Protein AF-A0A940JBP4-F1 (afdb_monomer_lite)

Secondary structure (DSSP, 8-state):
-------EEEETTEEEE---TTPPPP-SS------TTSSHHHHHHHHHHHHHTS--TT-TT-EE-

Radius of gyration: 11.68 Å; chains: 1; bounding box: 26×26×29 Å

pLDDT: mean 94.05, std 2.94, range [80.19, 98.0]

Structure (mmCIF, N/CA/C/O backbone):
data_AF-A0A940JBP4-F1
#
_entry.id   AF-A0A940JBP4-F1
#
loop_
_atom_site.group_PDB
_atom_site.id
_atom_site.type_symbol
_atom_site.label_atom_id
_atom_site.label_alt_id
_atom_site.label_comp_id
_atom_site.label_asym_id
_atom_site.label_entity_id
_atom_site.label_seq_id
_atom_site.pdbx_PDB_ins_code
_atom_site.Cartn_x
_atom_site.Cartn_y
_atom_site.Cartn_z
_atom_site.occupancy
_atom_site.B_iso_or_equiv
_atom_site.auth_seq_id
_atom_site.auth_comp_id
_atom_site.auth_asym_id
_atom_site.auth_atom_id
_atom_site.pdbx_PDB_model_num
ATOM 1 N N . MET A 1 1 ? -8.577 9.256 9.956 1.00 80.19 1 MET A N 1
ATOM 2 C CA . MET A 1 1 ? -7.816 8.007 10.179 1.00 80.19 1 MET A CA 1
ATOM 3 C C . MET A 1 1 ? -7.965 7.179 8.917 1.00 80.19 1 MET A C 1
ATOM 5 O O . MET A 1 1 ? -9.073 7.134 8.401 1.00 80.19 1 MET A O 1
ATOM 9 N N . ILE A 1 2 ? -6.874 6.642 8.369 1.00 89.12 2 ILE A N 1
ATOM 10 C CA . ILE A 1 2 ? -6.932 5.827 7.146 1.00 89.12 2 ILE A CA 1
ATOM 11 C C . ILE A 1 2 ? -7.456 4.449 7.545 1.00 89.12 2 ILE A C 1
ATOM 13 O O . ILE A 1 2 ? -6.901 3.842 8.457 1.00 89.12 2 ILE A O 1
ATOM 17 N N . THR A 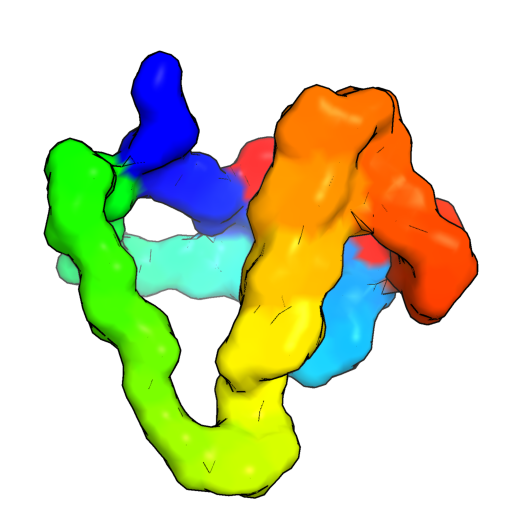1 3 ? -8.522 3.987 6.897 1.00 93.19 3 THR A N 1
ATOM 18 C CA . THR A 1 3 ? -9.159 2.692 7.181 1.00 93.19 3 THR A CA 1
ATOM 19 C C . THR A 1 3 ? -8.802 1.631 6.152 1.00 93.19 3 THR A C 1
ATOM 21 O O . THR A 1 3 ? -8.848 0.453 6.469 1.00 93.19 3 THR A O 1
ATOM 24 N N . GLU A 1 4 ? -8.428 2.027 4.938 1.00 93.56 4 GLU A N 1
ATOM 25 C CA . GLU A 1 4 ? -8.020 1.121 3.867 1.00 93.56 4 GLU A CA 1
ATOM 26 C C . GLU A 1 4 ? -7.232 1.871 2.785 1.00 93.56 4 GLU A C 1
ATOM 28 O O . GLU A 1 4 ? -7.201 3.102 2.764 1.00 93.56 4 GLU A O 1
ATOM 33 N N . ILE A 1 5 ? -6.605 1.111 1.886 1.00 93.19 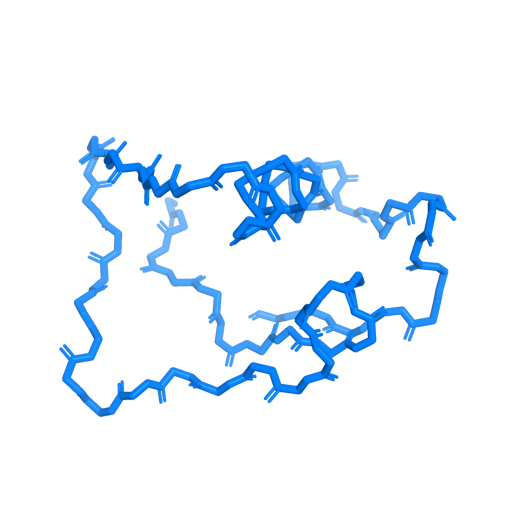5 ILE A N 1
ATOM 34 C CA . ILE A 1 5 ? -6.183 1.577 0.561 1.00 93.19 5 ILE A CA 1
ATOM 35 C C . ILE A 1 5 ? -7.097 0.847 -0.417 1.00 93.19 5 ILE A C 1
ATOM 37 O O . ILE A 1 5 ? -6.977 -0.366 -0.572 1.00 93.19 5 ILE A O 1
ATOM 41 N N . SER A 1 6 ? -8.040 1.550 -1.031 1.00 92.25 6 SER A N 1
ATOM 42 C CA . SER A 1 6 ? 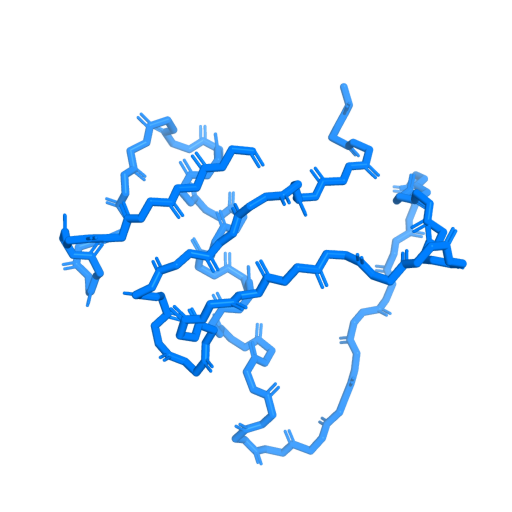-9.078 0.934 -1.870 1.00 92.25 6 SER A CA 1
ATOM 43 C C . SER A 1 6 ? -8.556 0.591 -3.268 1.00 92.25 6 SER A C 1
ATOM 45 O O . SER A 1 6 ? -9.004 -0.366 -3.910 1.00 92.25 6 SER A O 1
ATOM 47 N N . LYS A 1 7 ? -7.567 1.354 -3.740 1.00 92.94 7 LYS A N 1
ATOM 48 C CA . LYS A 1 7 ? -6.951 1.193 -5.054 1.00 92.94 7 LYS A CA 1
ATOM 49 C C . LYS A 1 7 ? -5.469 1.524 -4.978 1.00 92.94 7 LYS A C 1
ATOM 51 O O . LYS A 1 7 ? -5.091 2.557 -4.438 1.00 92.94 7 LYS A O 1
ATOM 56 N N . LEU A 1 8 ? -4.642 0.667 -5.574 1.00 95.50 8 LEU A N 1
ATOM 57 C CA . LEU A 1 8 ? -3.222 0.931 -5.792 1.00 95.50 8 LEU A CA 1
ATOM 58 C C . LEU A 1 8 ? -2.781 0.273 -7.104 1.00 95.50 8 LEU A C 1
ATOM 60 O O . LEU A 1 8 ? -2.824 -0.953 -7.239 1.00 95.50 8 LEU A O 1
ATOM 64 N N . LYS A 1 9 ? -2.402 1.083 -8.091 1.00 96.81 9 LYS A N 1
ATOM 65 C CA . LYS A 1 9 ? -1.963 0.627 -9.417 1.00 96.81 9 LYS A CA 1
ATOM 66 C C . LYS A 1 9 ? -0.612 1.215 -9.784 1.00 96.81 9 LYS A C 1
ATOM 68 O O . LYS A 1 9 ? -0.305 2.329 -9.372 1.00 96.81 9 LYS A O 1
ATOM 73 N N . ALA A 1 10 ? 0.148 0.472 -10.590 1.00 96.81 10 ALA A N 1
ATOM 74 C CA . ALA A 1 10 ? 1.470 0.860 -11.087 1.00 96.81 10 ALA A CA 1
ATOM 75 C C . ALA A 1 10 ? 2.448 1.317 -9.978 1.00 96.81 10 ALA A C 1
ATOM 77 O O . ALA A 1 10 ? 3.322 2.148 -10.205 1.00 96.81 10 ALA A O 1
ATOM 78 N N . PHE A 1 11 ? 2.325 0.751 -8.770 1.00 96.69 11 PHE A N 1
ATOM 79 C CA . PHE A 1 11 ? 3.116 1.143 -7.602 1.00 96.69 11 PHE A CA 1
ATOM 80 C C . PHE A 1 11 ? 4.048 -0.000 -7.176 1.00 96.69 11 PHE A C 1
ATOM 82 O O . PHE A 1 11 ? 3.729 -0.832 -6.320 1.00 96.69 11 PHE A O 1
ATOM 89 N N . GLY A 1 12 ? 5.219 -0.083 -7.808 1.00 94.69 12 GLY A N 1
ATOM 90 C CA . GLY A 1 12 ? 6.211 -1.125 -7.533 1.00 94.69 12 GLY A CA 1
ATOM 91 C C . GLY A 1 12 ? 5.646 -2.527 -7.763 1.00 94.69 12 GLY A C 1
ATOM 92 O O . GLY A 1 12 ? 5.199 -2.850 -8.859 1.00 94.69 12 GLY A O 1
ATOM 93 N N . ILE A 1 13 ? 5.640 -3.378 -6.732 1.00 94.94 13 ILE A N 1
ATOM 94 C CA . ILE A 1 13 ? 5.058 -4.725 -6.850 1.00 94.94 13 ILE A CA 1
ATOM 95 C C . ILE A 1 13 ? 3.518 -4.716 -6.903 1.00 94.94 13 ILE A C 1
ATOM 97 O O . ILE A 1 13 ? 2.909 -5.696 -7.329 1.00 94.94 13 ILE A O 1
ATOM 101 N N . PHE A 1 14 ? 2.873 -3.618 -6.497 1.00 95.00 14 PHE A N 1
ATOM 102 C CA . PHE A 1 14 ? 1.420 -3.460 -6.515 1.00 95.00 14 PHE A CA 1
ATOM 103 C C . PHE A 1 14 ? 0.971 -2.943 -7.885 1.00 95.00 14 PHE A C 1
ATOM 105 O O . PHE A 1 14 ? 0.657 -1.769 -8.078 1.00 95.00 14 PHE A O 1
ATOM 112 N N . GLN A 1 15 ? 0.978 -3.843 -8.867 1.00 94.38 15 GLN A N 1
ATOM 113 C CA . GLN A 1 15 ? 0.638 -3.516 -10.255 1.00 94.38 15 GLN A CA 1
ATOM 114 C C . GLN A 1 15 ? -0.841 -3.135 -10.415 1.00 94.38 15 GLN A C 1
ATOM 116 O O . GLN A 1 15 ? -1.167 -2.171 -11.105 1.00 94.38 15 GLN A O 1
ATOM 121 N N . ASN A 1 16 ? -1.737 -3.873 -9.755 1.00 95.38 16 ASN A N 1
ATOM 122 C CA . ASN A 1 16 ? -3.179 -3.632 -9.775 1.00 95.38 16 ASN A CA 1
ATOM 123 C C . ASN A 1 16 ? -3.842 -4.248 -8.537 1.00 95.38 16 ASN A C 1
ATOM 125 O O . ASN A 1 16 ? -4.571 -5.238 -8.632 1.00 95.38 16 ASN A O 1
ATOM 129 N N . PHE A 1 17 ? -3.520 -3.708 -7.364 1.00 94.50 17 PHE A N 1
ATOM 130 C CA . PHE A 1 17 ? -4.095 -4.171 -6.109 1.00 94.50 17 PHE A CA 1
ATOM 131 C C . PHE A 1 17 ? -5.602 -3.903 -6.076 1.00 94.50 17 PHE A C 1
ATOM 133 O O . PHE A 1 17 ? -6.067 -2.813 -6.422 1.00 94.50 17 PHE A O 1
ATOM 140 N N . LYS A 1 18 ? -6.348 -4.913 -5.627 1.00 89.94 18 LYS A N 1
ATOM 141 C CA . LYS A 1 18 ? -7.768 -4.825 -5.307 1.00 89.94 18 LYS A CA 1
ATOM 142 C C . LYS A 1 18 ? -7.982 -5.481 -3.944 1.00 89.94 18 LYS A C 1
ATOM 144 O O . LYS A 1 18 ? -7.526 -6.617 -3.780 1.00 89.94 18 LYS A O 1
ATOM 149 N N . PRO A 1 19 ? -8.640 -4.807 -2.991 1.00 89.69 19 PRO A N 1
ATOM 150 C CA . PRO A 1 19 ? -8.932 -5.406 -1.699 1.00 89.69 19 PRO A CA 1
ATOM 151 C C . PRO A 1 19 ? -9.821 -6.640 -1.884 1.00 89.69 19 PRO A C 1
ATOM 153 O O . PRO A 1 19 ? -10.755 -6.642 -2.690 1.00 89.69 19 PRO A O 1
ATOM 156 N N . ALA A 1 20 ? -9.495 -7.709 -1.158 1.00 91.19 20 ALA A N 1
ATOM 157 C CA . ALA A 1 20 ? -10.365 -8.872 -1.057 1.00 91.19 20 ALA A CA 1
ATOM 158 C C . ALA A 1 20 ? -11.618 -8.505 -0.246 1.00 91.19 20 ALA A C 1
ATOM 160 O O . ALA A 1 20 ? -11.575 -7.601 0.587 1.00 91.19 20 ALA A O 1
ATOM 161 N N . ALA A 1 21 ? -12.731 -9.205 -0.481 1.00 90.38 21 ALA A N 1
ATOM 162 C CA . ALA A 1 21 ? -14.004 -8.899 0.181 1.00 90.38 21 ALA A CA 1
ATOM 163 C C . ALA A 1 21 ? -13.948 -9.061 1.714 1.00 90.38 21 ALA A C 1
ATOM 165 O O . ALA A 1 21 ? -14.753 -8.471 2.427 1.00 90.38 21 ALA A O 1
ATOM 166 N N . ASP A 1 22 ? -13.003 -9.858 2.208 1.00 93.38 22 ASP A N 1
ATOM 167 C CA . ASP A 1 22 ? -12.755 -10.166 3.614 1.00 93.38 22 ASP A CA 1
ATOM 168 C C . ASP A 1 22 ? -11.545 -9.416 4.199 1.00 93.38 22 ASP A C 1
ATOM 170 O O . ASP A 1 22 ? -11.146 -9.677 5.338 1.00 93.38 22 ASP A O 1
ATOM 174 N N . LEU A 1 23 ? -10.953 -8.476 3.451 1.00 93.38 23 LEU A N 1
ATOM 175 C CA . LEU A 1 23 ? -9.848 -7.671 3.955 1.00 93.38 23 LEU A CA 1
ATOM 176 C C . LEU A 1 23 ? -10.345 -6.761 5.080 1.00 93.38 23 LEU A C 1
ATOM 178 O O . LEU A 1 23 ? -11.220 -5.918 4.887 1.00 93.38 23 LEU A O 1
ATOM 182 N N . GLN A 1 24 ? -9.766 -6.925 6.267 1.00 94.06 24 GLN A N 1
ATOM 183 C CA . GLN A 1 24 ? -10.142 -6.110 7.412 1.00 94.06 24 GLN A CA 1
ATOM 184 C C . GLN A 1 24 ? -9.628 -4.672 7.271 1.00 94.06 24 GLN A C 1
ATOM 186 O O . GLN A 1 24 ? -8.517 -4.466 6.770 1.00 94.06 24 GLN A O 1
ATOM 191 N N . PRO A 1 25 ? -10.397 -3.678 7.750 1.00 95.44 25 PRO A N 1
ATOM 192 C CA . PRO A 1 25 ? -9.926 -2.306 7.811 1.00 95.44 25 PRO A CA 1
ATOM 193 C C . PRO A 1 25 ? -8.723 -2.185 8.752 1.00 95.44 25 PRO A C 1
ATOM 195 O O . PRO A 1 25 ? -8.540 -2.971 9.686 1.00 95.44 25 PRO A O 1
ATOM 198 N N . PHE A 1 26 ? -7.909 -1.160 8.525 1.00 95.62 26 PHE A N 1
ATOM 199 C CA . PHE A 1 26 ? -6.801 -0.815 9.401 1.00 95.62 26 PHE A CA 1
ATOM 200 C C . PHE A 1 26 ? -7.295 -0.466 10.809 1.00 95.62 26 PHE A C 1
ATOM 202 O O . PHE A 1 26 ? -8.256 0.281 10.995 1.00 95.62 26 PHE A O 1
ATOM 209 N N . ASN A 1 27 ? -6.577 -0.976 11.807 1.00 95.25 27 ASN A N 1
ATOM 210 C CA . ASN A 1 27 ? -6.784 -0.672 13.219 1.00 95.25 27 ASN A CA 1
ATOM 211 C C . ASN A 1 27 ? -5.983 0.572 13.641 1.00 95.25 27 ASN A C 1
ATOM 213 O O . ASN A 1 27 ? -5.207 1.124 12.860 1.00 95.25 27 ASN A O 1
ATOM 217 N N . GLN A 1 28 ? -6.100 0.987 14.907 1.00 93.25 28 GLN A N 1
ATOM 218 C CA . GLN A 1 28 ? -5.224 2.022 15.477 1.00 93.25 28 GLN A CA 1
ATOM 219 C C . GLN A 1 28 ? -3.736 1.646 15.357 1.00 93.25 28 GLN A C 1
ATOM 221 O O . GLN A 1 28 ? -2.897 2.505 15.091 1.00 93.25 28 GLN A O 1
ATOM 226 N N . TYR A 1 29 ? -3.426 0.356 15.520 1.00 94.44 29 TYR A N 1
ATOM 227 C CA . TYR A 1 29 ? -2.089 -0.209 15.373 1.00 94.44 29 TYR A CA 1
ATOM 228 C C . TYR A 1 29 ? -2.140 -1.386 14.401 1.00 94.44 29 TYR A C 1
ATOM 230 O O . TYR A 1 29 ? -2.959 -2.289 14.559 1.00 94.44 29 TYR A O 1
ATOM 238 N N . ASN A 1 30 ? -1.259 -1.377 13.402 1.00 94.19 30 ASN A N 1
ATOM 239 C CA . ASN A 1 30 ? -1.177 -2.407 12.367 1.00 94.19 30 ASN A CA 1
ATOM 240 C C . ASN A 1 30 ? 0.265 -2.907 12.270 1.00 94.19 30 ASN A C 1
ATOM 242 O O . ASN A 1 30 ? 1.201 -2.114 12.371 1.00 94.19 30 ASN A O 1
ATOM 246 N N . VAL A 1 31 ? 0.446 -4.207 12.035 1.00 96.06 31 VAL A N 1
ATOM 247 C CA . VAL A 1 31 ? 1.759 -4.812 11.780 1.00 96.06 31 VAL A CA 1
ATOM 248 C C . VAL A 1 31 ? 1.742 -5.445 10.396 1.00 96.06 31 VAL A C 1
ATOM 250 O O . VAL A 1 31 ? 1.012 -6.401 10.153 1.00 96.06 31 VAL A O 1
ATOM 253 N N . PHE A 1 32 ? 2.579 -4.928 9.498 1.00 95.31 32 PHE A N 1
ATOM 254 C CA . PHE A 1 32 ? 2.785 -5.485 8.162 1.00 95.31 32 PHE A CA 1
ATOM 255 C C . PHE A 1 32 ? 4.124 -6.228 8.126 1.00 95.31 32 PHE A C 1
ATOM 257 O O . PHE A 1 32 ? 5.180 -5.624 8.319 1.00 95.31 32 PHE A O 1
ATOM 264 N N . TYR A 1 33 ? 4.099 -7.537 7.874 1.00 96.75 33 TYR A N 1
ATOM 265 C CA . TYR A 1 33 ? 5.291 -8.391 7.871 1.00 96.75 33 TYR A CA 1
ATOM 266 C C . TYR A 1 33 ? 5.302 -9.344 6.669 1.00 96.75 33 TYR A C 1
ATOM 268 O O . TYR A 1 33 ? 4.307 -9.505 5.969 1.00 96.75 33 TYR A O 1
ATOM 276 N N . GLY A 1 34 ? 6.464 -9.938 6.390 1.00 96.75 34 GLY A N 1
ATOM 277 C CA . GLY A 1 34 ? 6.679 -10.805 5.231 1.00 96.75 34 GLY A CA 1
ATOM 278 C C . GLY A 1 34 ? 8.145 -10.867 4.805 1.00 96.75 34 GLY A C 1
ATOM 279 O O . GLY A 1 34 ? 8.989 -10.130 5.321 1.00 96.75 34 GLY A O 1
ATOM 280 N N . TRP A 1 35 ? 8.452 -11.731 3.840 1.00 98.00 35 TRP A N 1
ATOM 281 C CA . TRP A 1 35 ? 9.804 -11.959 3.316 1.00 98.00 35 TRP A CA 1
ATOM 282 C C . TRP A 1 35 ? 10.419 -10.732 2.633 1.00 98.00 35 TRP A C 1
ATOM 284 O O . TRP A 1 35 ? 9.730 -9.791 2.233 1.00 98.00 35 TRP A O 1
ATOM 294 N N . ASN A 1 36 ? 11.742 -10.714 2.478 1.00 96.62 36 ASN A N 1
ATOM 295 C CA . ASN A 1 36 ? 12.396 -9.695 1.657 1.00 96.62 36 ASN A CA 1
ATOM 296 C C . ASN A 1 36 ? 11.889 -9.776 0.214 1.00 96.62 36 ASN A C 1
ATOM 298 O O . ASN A 1 36 ? 11.660 -10.859 -0.310 1.00 96.62 36 ASN A O 1
ATOM 302 N N . GLY A 1 37 ? 11.643 -8.616 -0.395 1.00 94.69 37 GLY A N 1
ATOM 303 C CA . GLY A 1 37 ? 10.989 -8.537 -1.704 1.00 94.69 37 GLY A CA 1
ATOM 304 C C . GLY A 1 37 ? 9.457 -8.627 -1.674 1.00 94.69 37 GLY A C 1
ATOM 305 O O . GLY A 1 37 ? 8.836 -8.331 -2.685 1.00 94.69 37 GLY A O 1
ATOM 306 N N . SER A 1 38 ? 8.812 -8.909 -0.531 1.00 96.38 38 SER A N 1
ATOM 307 C CA . SER A 1 38 ? 7.338 -8.975 -0.437 1.00 96.38 38 SER A CA 1
ATOM 308 C C . SER A 1 38 ? 6.623 -7.612 -0.484 1.00 96.38 38 SER A C 1
ATOM 310 O O . SER A 1 38 ? 5.428 -7.539 -0.222 1.00 96.38 38 SER A O 1
ATOM 312 N N . GLY A 1 39 ? 7.349 -6.516 -0.733 1.00 96.56 39 GLY A N 1
ATOM 313 C CA . GLY A 1 39 ? 6.772 -5.175 -0.881 1.00 96.56 39 GLY A CA 1
ATOM 314 C C . GLY A 1 39 ? 6.526 -4.383 0.399 1.00 96.56 39 GLY A C 1
ATOM 315 O O . GLY A 1 39 ? 5.882 -3.346 0.325 1.00 96.56 39 GLY A O 1
ATOM 316 N N . LYS A 1 40 ? 7.057 -4.788 1.561 1.00 97.44 40 LYS A N 1
ATOM 317 C CA . LYS A 1 40 ? 6.919 -4.011 2.816 1.00 97.44 40 LYS A CA 1
ATOM 318 C C . LYS A 1 40 ? 7.412 -2.565 2.672 1.00 97.44 40 LYS A C 1
ATOM 320 O O . LYS A 1 40 ? 6.695 -1.626 2.995 1.00 97.44 40 LYS A O 1
ATOM 325 N N . SER A 1 41 ? 8.618 -2.380 2.129 1.00 97.38 41 SER A N 1
ATOM 326 C CA . SER A 1 41 ? 9.177 -1.045 1.874 1.00 97.38 41 SER A CA 1
ATOM 327 C C . SER A 1 41 ? 8.393 -0.289 0.798 1.00 97.38 41 SER A C 1
ATOM 329 O O . SER A 1 41 ? 8.264 0.926 0.878 1.00 97.38 41 SER A O 1
ATOM 331 N N . THR A 1 42 ? 7.828 -0.997 -0.185 1.00 97.19 42 THR A N 1
ATOM 332 C CA . THR A 1 42 ? 6.924 -0.410 -1.184 1.00 97.19 42 THR A CA 1
ATOM 333 C C . THR A 1 42 ? 5.633 0.084 -0.524 1.00 97.19 42 THR A C 1
ATOM 335 O O . THR A 1 42 ? 5.224 1.210 -0.765 1.00 97.19 42 THR A O 1
ATOM 338 N N . LEU A 1 43 ? 5.030 -0.689 0.379 1.00 96.56 43 LEU A N 1
ATOM 339 C CA . LEU A 1 43 ? 3.839 -0.273 1.120 1.00 96.56 43 LEU A CA 1
ATOM 340 C C . LEU A 1 43 ? 4.118 0.958 1.999 1.00 96.56 43 LEU A C 1
ATOM 342 O O . LEU A 1 43 ? 3.300 1.870 2.047 1.00 96.56 43 LEU A O 1
ATOM 346 N N . ALA A 1 44 ? 5.294 1.035 2.632 1.00 96.19 44 ALA A N 1
ATOM 347 C CA . ALA A 1 44 ? 5.704 2.233 3.368 1.00 96.19 44 ALA A CA 1
ATOM 348 C C . ALA A 1 44 ? 5.742 3.484 2.467 1.00 96.19 44 ALA A C 1
ATOM 350 O O . ALA A 1 44 ? 5.248 4.536 2.863 1.00 96.19 44 ALA A O 1
ATOM 351 N N . LYS A 1 45 ? 6.244 3.360 1.228 1.00 96.75 45 LYS A N 1
ATOM 352 C CA . LYS A 1 45 ? 6.202 4.445 0.229 1.00 96.75 45 LYS A CA 1
ATOM 353 C C . LYS A 1 45 ? 4.777 4.854 -0.136 1.00 96.75 45 LYS A C 1
ATOM 355 O O . LYS A 1 45 ? 4.531 6.044 -0.290 1.00 96.75 45 LYS A O 1
ATOM 360 N N . ALA A 1 46 ? 3.839 3.909 -0.221 1.00 95.88 46 ALA A N 1
ATOM 361 C CA . ALA A 1 46 ? 2.432 4.239 -0.452 1.00 95.88 46 ALA A CA 1
ATOM 362 C C . ALA A 1 46 ? 1.864 5.082 0.704 1.00 95.88 46 ALA A C 1
ATOM 364 O O . ALA A 1 46 ? 1.239 6.112 0.465 1.00 95.88 46 ALA A O 1
ATOM 365 N N . PHE A 1 47 ? 2.162 4.726 1.960 1.00 94.88 47 PHE A N 1
ATOM 366 C CA . PHE A 1 47 ? 1.772 5.545 3.114 1.00 94.88 47 PHE A CA 1
ATOM 367 C C . PHE A 1 47 ? 2.418 6.938 3.112 1.00 94.88 47 PHE A C 1
ATOM 369 O O . PHE A 1 47 ? 1.729 7.910 3.429 1.00 94.88 47 PHE A O 1
ATOM 376 N N . PHE A 1 48 ? 3.688 7.064 2.707 1.00 94.62 48 PHE A N 1
ATOM 377 C CA . PHE A 1 48 ? 4.315 8.37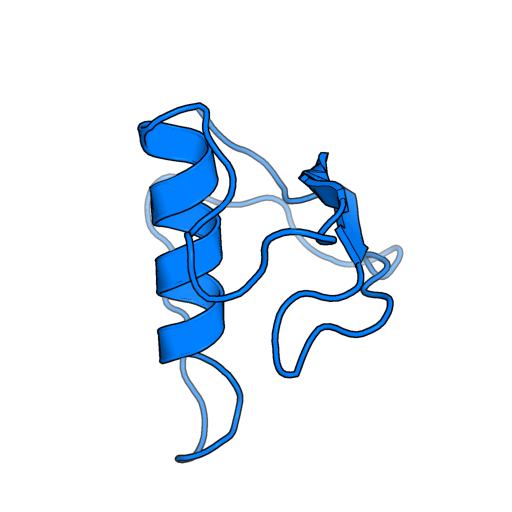7 2.507 1.00 94.62 48 PHE A CA 1
ATOM 378 C C . PHE A 1 48 ? 3.559 9.207 1.466 1.00 94.62 48 PHE A C 1
ATOM 380 O O . PHE A 1 48 ? 3.248 10.364 1.729 1.00 94.62 48 PHE A O 1
ATOM 387 N N . SER A 1 49 ? 3.154 8.611 0.341 1.00 94.31 49 SER A N 1
ATOM 388 C CA . SER A 1 49 ? 2.361 9.318 -0.670 1.00 94.31 49 SER A CA 1
ATOM 389 C C . SER A 1 49 ? 1.013 9.825 -0.158 1.00 94.31 49 SER A C 1
ATOM 391 O O . SER A 1 49 ? 0.580 10.915 -0.537 1.00 94.31 49 SER A O 1
ATOM 393 N N . ILE A 1 50 ? 0.353 9.065 0.723 1.00 91.94 50 ILE A N 1
ATOM 394 C CA . ILE A 1 50 ? -0.896 9.501 1.367 1.00 91.94 50 ILE A CA 1
ATOM 395 C C . ILE A 1 50 ? -0.624 10.672 2.319 1.00 91.94 50 ILE A C 1
ATOM 397 O O . ILE A 1 50 ? -1.359 11.660 2.300 1.00 91.94 50 ILE A O 1
ATOM 401 N N . SER A 1 51 ? 0.430 10.570 3.134 1.00 91.31 51 SER A N 1
ATOM 402 C CA . SER A 1 51 ? 0.832 11.617 4.083 1.00 91.31 51 SER A CA 1
ATOM 403 C C . SER A 1 51 ? 1.160 12.932 3.372 1.00 91.31 51 SER A C 1
ATOM 405 O O . SER A 1 51 ? 0.644 13.987 3.744 1.00 91.31 51 SER A O 1
ATOM 407 N N . ASP A 1 52 ? 1.956 12.858 2.308 1.00 92.12 52 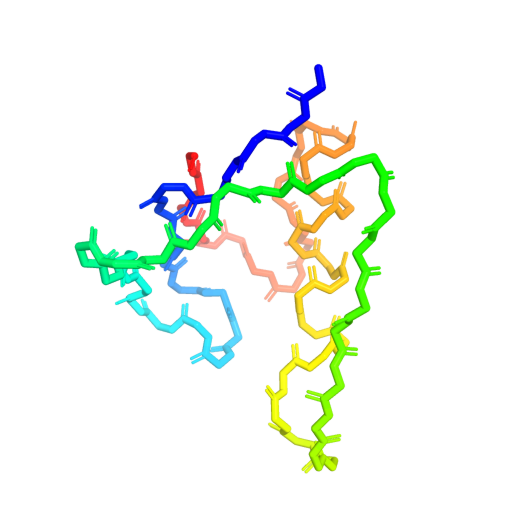ASP A N 1
ATOM 408 C CA . ASP A 1 52 ? 2.464 14.025 1.582 1.00 92.12 52 ASP A CA 1
ATOM 409 C C . ASP A 1 52 ? 1.475 14.549 0.531 1.00 92.12 52 ASP A C 1
ATOM 411 O O . ASP A 1 52 ? 1.717 15.582 -0.097 1.00 92.12 52 ASP A O 1
ATOM 415 N N . LYS A 1 53 ? 0.347 13.849 0.330 1.00 90.81 53 LYS A N 1
ATOM 416 C CA . LYS A 1 53 ? -0.670 14.133 -0.701 1.00 90.81 53 LYS A CA 1
ATOM 417 C C . LYS A 1 53 ? -0.079 14.233 -2.112 1.00 90.81 53 LYS A C 1
ATOM 419 O O . LYS A 1 53 ? -0.559 15.000 -2.948 1.00 90.81 53 LYS A O 1
ATOM 424 N N . LYS A 1 54 ? 0.969 13.455 -2.376 1.00 93.19 54 LYS A N 1
ATOM 425 C CA . LYS A 1 54 ? 1.706 13.428 -3.642 1.00 93.19 54 LYS A CA 1
ATOM 426 C C . LYS A 1 54 ? 2.176 12.004 -3.920 1.00 93.19 54 LYS A C 1
ATOM 428 O O . LYS A 1 54 ? 2.630 11.320 -3.008 1.00 93.19 54 LYS A O 1
ATOM 433 N N . MET A 1 55 ? 2.111 11.559 -5.175 1.00 93.44 55 MET A N 1
ATOM 434 C CA . MET A 1 55 ? 2.712 10.274 -5.545 1.00 93.44 55 MET A CA 1
ATOM 435 C C . MET A 1 55 ? 4.226 10.304 -5.331 1.00 93.44 55 MET A C 1
ATOM 437 O O . MET A 1 55 ? 4.89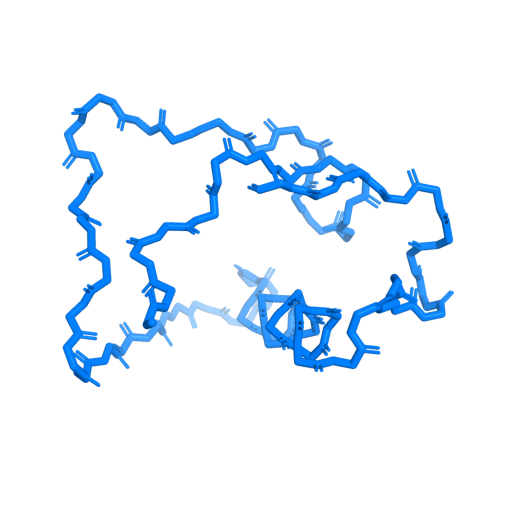1 11.307 -5.604 1.00 93.44 55 MET A O 1
ATOM 441 N N . HIS A 1 56 ? 4.754 9.204 -4.798 1.00 94.56 56 HIS A N 1
ATOM 442 C CA . HIS A 1 56 ? 6.181 9.033 -4.566 1.00 94.56 56 HIS A CA 1
ATOM 443 C C . HIS A 1 56 ? 6.912 9.086 -5.912 1.00 94.56 56 HIS A C 1
ATOM 445 O O . HIS A 1 56 ? 6.438 8.530 -6.898 1.00 94.56 56 HIS A O 1
ATOM 451 N N . GLU A 1 57 ? 8.069 9.739 -5.949 1.00 94.56 57 GLU A N 1
ATOM 452 C CA . GLU A 1 57 ? 8.824 10.004 -7.183 1.00 94.56 57 GLU A CA 1
ATOM 453 C C . GLU A 1 57 ? 9.210 8.740 -7.966 1.00 94.56 57 GLU A C 1
ATOM 455 O O . GLU A 1 57 ? 9.152 8.741 -9.189 1.00 94.56 57 GLU A O 1
ATOM 460 N N . ASP A 1 58 ? 9.501 7.640 -7.267 1.00 94.94 58 ASP A N 1
ATOM 461 C CA . ASP A 1 58 ? 9.710 6.314 -7.868 1.00 94.94 58 ASP A CA 1
ATOM 462 C C . ASP A 1 58 ? 8.511 5.753 -8.658 1.00 94.94 58 ASP A C 1
ATOM 464 O O . ASP A 1 58 ? 8.681 4.807 -9.429 1.00 94.94 58 ASP A O 1
ATOM 468 N N . PHE A 1 59 ? 7.298 6.275 -8.446 1.00 95.25 59 PHE A N 1
ATOM 469 C CA . PHE A 1 59 ? 6.056 5.771 -9.043 1.00 95.25 59 PHE A CA 1
ATOM 470 C C . PHE A 1 59 ? 5.214 6.922 -9.627 1.00 95.25 59 PHE A C 1
ATOM 472 O O . PHE A 1 59 ? 4.109 7.190 -9.147 1.00 95.25 59 PHE A O 1
ATOM 479 N N . PRO A 1 60 ? 5.717 7.625 -10.658 1.00 93.56 60 PRO A N 1
ATOM 480 C CA . PRO A 1 60 ? 5.073 8.827 -11.193 1.00 93.56 60 PRO A CA 1
ATOM 481 C C . PRO A 1 60 ? 3.716 8.541 -11.851 1.00 93.56 60 PRO A C 1
ATOM 483 O O . PRO A 1 60 ? 2.825 9.385 -11.800 1.00 93.56 60 PRO A O 1
ATOM 486 N N . ASP A 1 61 ? 3.546 7.341 -12.410 1.00 94.69 61 ASP A N 1
ATOM 487 C CA . ASP A 1 61 ? 2.329 6.911 -13.109 1.00 94.69 61 ASP A CA 1
ATOM 488 C C . ASP A 1 61 ? 1.350 6.150 -12.198 1.00 94.69 61 ASP A C 1
ATOM 490 O O . ASP A 1 61 ? 0.379 5.553 -12.669 1.00 94.69 61 ASP A O 1
ATOM 494 N N . ALA A 1 62 ? 1.614 6.108 -10.888 1.00 95.94 62 ALA A N 1
ATOM 495 C CA . ALA A 1 62 ? 0.779 5.360 -9.965 1.00 95.94 62 ALA A CA 1
ATOM 496 C C . ALA A 1 62 ? -0.573 6.032 -9.713 1.00 95.94 62 ALA A C 1
ATOM 498 O O . ALA A 1 62 ? -0.692 7.246 -9.551 1.00 95.94 62 ALA A O 1
ATOM 499 N N . GLU A 1 63 ? -1.598 5.196 -9.575 1.00 93.69 63 GLU A N 1
ATOM 500 C CA . GLU A 1 63 ? -2.929 5.617 -9.150 1.00 93.69 63 GLU A CA 1
ATOM 501 C C . GLU A 1 63 ? -3.217 5.026 -7.772 1.00 93.69 63 GLU A C 1
ATOM 503 O O . GLU A 1 63 ? -3.131 3.807 -7.591 1.00 93.69 63 GLU A O 1
ATOM 508 N N . MET A 1 64 ? -3.615 5.866 -6.818 1.00 91.12 64 MET A N 1
ATOM 509 C CA . MET A 1 64 ? -3.965 5.432 -5.467 1.00 91.12 64 MET A CA 1
ATOM 510 C C . MET A 1 64 ? -5.220 6.146 -4.972 1.00 91.12 64 MET A C 1
ATOM 512 O O . MET A 1 64 ? -5.436 7.317 -5.295 1.00 91.12 64 MET A O 1
ATOM 516 N N . THR A 1 65 ? -6.075 5.430 -4.242 1.00 84.31 65 THR A N 1
ATOM 517 C CA . THR A 1 65 ? -7.320 5.969 -3.670 1.00 84.31 65 THR A CA 1
ATOM 518 C C . THR A 1 65 ? -7.663 5.288 -2.358 1.00 84.31 65 THR A C 1
ATOM 520 O O . THR A 1 65 ? -7.530 4.041 -2.282 1.00 84.31 65 THR A O 1
#

Foldseek 3Di:
DFFDWQWKDQQQVCHTDHDDPPDGTDDPDDDDDDDPVPCPVSVVQVVVCVVVVHRDPVRNPMDTD

Sequence (65 aa):
MITEISKLKAFGIFQNFKPAADLQPFNQYNVFYGWNGSGKSTLAKAFFSISDKKMHEDFPDAEMT